Protein AF-A3UFQ0-F1 (afdb_monomer_lite)

Radius of gyration: 21.25 Å; chains: 1; bounding box: 75×52×20 Å

pLDDT: mean 75.67, std 18.8, range [41.31, 94.5]

Secondary structure (DSSP, 8-state):
-------------------------HHHH-SS-SSSB-HHHHHHH-TT--HHHHHHH-SS-SSSB-HHHHHHHHTTS----------

Sequence (87 aa):
MKRQVLISTIAAAAFAGAAFAEAPMFDTVDTDGDGVITLSEAQAVAPELTEDEFAAFDVNADGGLDQAEFEAWAATLPADEEHGEGH

Structure (mmCIF, N/CA/C/O backbone):
data_AF-A3UFQ0-F1
#
_entry.id   AF-A3UFQ0-F1
#
loop_
_atom_site.group_PDB
_atom_site.id
_atom_site.type_symbol
_atom_site.label_atom_id
_atom_site.label_alt_id
_atom_site.label_comp_id
_atom_site.label_asym_id
_atom_site.label_entity_id
_atom_site.label_seq_id
_atom_site.pdbx_PDB_ins_code
_atom_site.Cartn_x
_atom_site.Cartn_y
_atom_site.Cartn_z
_atom_site.occupancy
_atom_site.B_iso_or_equiv
_atom_site.auth_seq_id
_atom_site.auth_comp_id
_atom_site.auth_asym_id
_atom_site.auth_atom_id
_atom_site.pdbx_PDB_model_num
ATOM 1 N N . MET A 1 1 ? -48.279 -41.549 -10.534 1.00 47.94 1 MET A N 1
ATOM 2 C CA . MET A 1 1 ? -47.255 -42.597 -10.312 1.00 47.94 1 MET A CA 1
ATOM 3 C C . MET A 1 1 ? -46.391 -42.774 -11.556 1.00 47.94 1 MET A C 1
ATOM 5 O O . MET A 1 1 ? -46.848 -43.427 -12.485 1.00 47.94 1 MET A O 1
ATOM 9 N N . LYS A 1 2 ? -45.180 -42.203 -11.586 1.00 41.31 2 LYS A N 1
ATOM 10 C CA . LYS A 1 2 ? -44.033 -42.694 -12.372 1.00 41.31 2 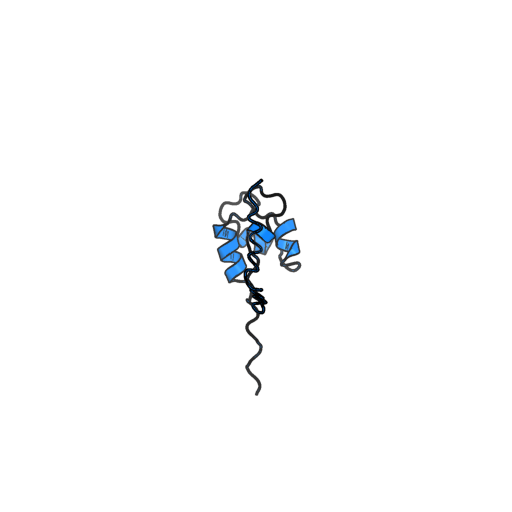LYS A CA 1
ATOM 11 C C . LYS A 1 2 ? -42.748 -42.216 -11.689 1.00 41.31 2 LYS A C 1
ATOM 13 O O . LYS A 1 2 ? -42.568 -41.026 -11.470 1.00 41.31 2 LYS A O 1
ATOM 18 N N . ARG A 1 3 ? -41.947 -43.192 -11.266 1.00 49.31 3 ARG A N 1
ATOM 19 C CA . ARG A 1 3 ? -40.682 -43.079 -10.535 1.00 49.31 3 ARG A CA 1
ATOM 20 C C . ARG A 1 3 ? -39.577 -42.741 -11.527 1.00 49.31 3 ARG A C 1
ATOM 22 O O . ARG A 1 3 ? -39.478 -43.456 -12.516 1.00 49.31 3 ARG A O 1
ATOM 29 N N . GLN A 1 4 ? -38.740 -41.755 -11.233 1.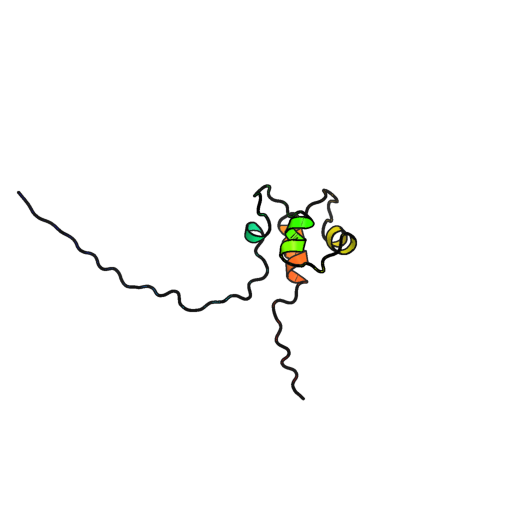00 44.59 4 GLN A N 1
ATOM 30 C CA . GLN A 1 4 ? -37.377 -41.676 -11.763 1.00 44.59 4 GLN A CA 1
ATOM 31 C C . GLN A 1 4 ? -36.516 -40.995 -10.691 1.00 44.59 4 GLN A C 1
ATOM 33 O O . GLN A 1 4 ? -36.571 -39.783 -10.511 1.00 44.59 4 GLN A O 1
ATOM 38 N N . VAL A 1 5 ? -35.799 -41.808 -9.917 1.00 52.84 5 VAL A N 1
ATOM 39 C CA . VAL A 1 5 ? -34.707 -41.369 -9.043 1.00 52.84 5 VAL A CA 1
ATOM 40 C C . VAL A 1 5 ? -33.447 -41.511 -9.886 1.00 52.84 5 VAL A C 1
ATOM 42 O O . VAL A 1 5 ? -33.074 -42.633 -10.218 1.00 52.84 5 VAL A O 1
ATOM 45 N N . LEU A 1 6 ? -32.824 -40.394 -10.259 1.00 52.28 6 LEU A N 1
ATOM 46 C CA . LEU A 1 6 ? -31.486 -40.389 -10.846 1.00 52.28 6 LEU A CA 1
ATOM 47 C C . LEU A 1 6 ? -30.499 -39.982 -9.751 1.00 52.28 6 LEU A C 1
ATOM 49 O O . LEU A 1 6 ? -30.322 -38.807 -9.445 1.00 52.28 6 LEU A O 1
ATOM 53 N N . ILE A 1 7 ? -29.892 -40.992 -9.133 1.00 59.97 7 ILE A N 1
ATOM 54 C CA . ILE A 1 7 ? -28.666 -40.847 -8.353 1.00 59.97 7 ILE A CA 1
ATOM 55 C C . ILE A 1 7 ? -27.546 -40.738 -9.385 1.00 59.97 7 ILE A C 1
ATOM 57 O O . ILE A 1 7 ? -27.168 -41.734 -9.995 1.00 59.97 7 ILE A O 1
ATOM 61 N N . SER A 1 8 ? -27.061 -39.521 -9.617 1.00 47.88 8 SER A N 1
ATOM 62 C CA . SER A 1 8 ? -25.854 -39.288 -10.404 1.00 47.88 8 SER A CA 1
ATOM 63 C C . SER A 1 8 ? -24.718 -38.995 -9.437 1.00 47.88 8 SER A C 1
ATOM 65 O O . SER A 1 8 ? -24.447 -37.849 -9.089 1.00 47.88 8 SER A O 1
ATOM 67 N N . THR A 1 9 ? -24.082 -40.060 -8.957 1.00 55.28 9 THR A N 1
ATOM 68 C CA . THR A 1 9 ? -22.744 -40.000 -8.368 1.00 55.28 9 THR A CA 1
ATOM 69 C C . THR A 1 9 ? -21.773 -39.563 -9.458 1.00 55.28 9 THR A C 1
ATOM 71 O O . THR A 1 9 ? -21.345 -40.383 -10.270 1.00 55.28 9 THR A O 1
ATOM 74 N N . ILE A 1 10 ? -21.446 -38.274 -9.501 1.00 65.50 10 ILE A N 1
ATOM 75 C CA . ILE A 1 10 ? -20.300 -37.791 -10.267 1.00 65.50 10 ILE A CA 1
ATOM 76 C C . ILE A 1 10 ? -19.128 -37.678 -9.300 1.00 65.50 10 ILE A C 1
ATOM 78 O O . ILE A 1 10 ? -19.164 -36.930 -8.329 1.00 65.50 10 ILE A O 1
ATOM 82 N N . ALA A 1 11 ? -18.165 -38.553 -9.580 1.00 57.84 11 ALA A N 1
ATOM 83 C CA . ALA A 1 11 ? -16.759 -38.570 -9.218 1.00 57.84 11 ALA A CA 1
ATOM 84 C C . ALA A 1 11 ? -16.244 -37.432 -8.323 1.00 57.84 11 ALA A C 1
ATOM 86 O O . ALA A 1 11 ? -16.294 -36.255 -8.673 1.00 57.84 11 ALA A O 1
ATOM 87 N N . ALA A 1 12 ? -15.611 -37.845 -7.225 1.00 54.25 12 ALA A N 1
ATOM 88 C CA . ALA A 1 12 ? -14.627 -37.056 -6.511 1.00 54.25 12 ALA A CA 1
ATOM 89 C C . ALA A 1 12 ? -13.535 -36.575 -7.483 1.00 54.25 12 ALA A C 1
ATOM 91 O O . ALA A 1 12 ? -12.673 -37.353 -7.890 1.00 54.25 12 ALA A O 1
ATOM 92 N N . ALA A 1 13 ? -13.561 -35.292 -7.834 1.00 57.69 13 ALA A N 1
ATOM 93 C CA . ALA A 1 13 ? -12.366 -34.587 -8.258 1.00 57.69 13 ALA A CA 1
ATOM 94 C C . ALA A 1 13 ? -11.705 -34.059 -6.985 1.00 57.69 13 ALA A C 1
ATOM 96 O O . ALA A 1 13 ? -12.016 -32.976 -6.495 1.00 57.69 13 ALA A O 1
ATOM 97 N N . ALA A 1 14 ? -10.832 -34.881 -6.408 1.00 51.53 14 ALA A N 1
ATOM 98 C CA . ALA A 1 14 ? -9.811 -34.386 -5.508 1.00 51.53 14 ALA A CA 1
ATOM 99 C C . ALA A 1 14 ? -8.923 -33.429 -6.316 1.00 51.53 14 ALA A C 1
ATOM 101 O O . ALA A 1 14 ? -8.043 -33.877 -7.048 1.00 51.53 14 ALA A O 1
ATOM 102 N N . PHE A 1 15 ? -9.159 -32.122 -6.199 1.00 52.12 15 PHE A N 1
ATOM 103 C CA . PHE 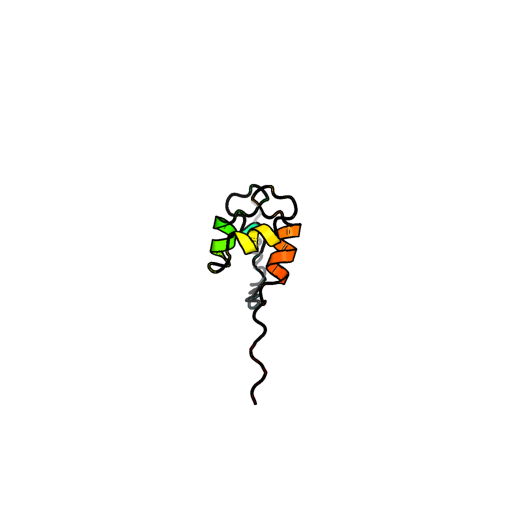A 1 15 ? -8.131 -31.128 -6.496 1.00 52.12 15 PHE A CA 1
ATOM 104 C C . PHE A 1 15 ? -7.114 -31.194 -5.351 1.00 52.12 15 PHE A C 1
ATOM 106 O O . PHE A 1 15 ? -7.133 -30.417 -4.403 1.00 52.12 15 PHE A O 1
ATOM 113 N N . ALA A 1 16 ? -6.295 -32.242 -5.386 1.00 53.34 16 ALA A N 1
ATOM 114 C CA . ALA A 1 16 ? -5.080 -32.327 -4.608 1.00 53.34 16 ALA A CA 1
ATOM 115 C C . ALA A 1 16 ? -3.974 -31.634 -5.405 1.00 53.34 16 ALA A C 1
ATOM 117 O O . ALA A 1 16 ? -3.703 -32.018 -6.540 1.00 53.34 16 ALA A O 1
ATOM 118 N N . GLY A 1 17 ? -3.315 -30.667 -4.771 1.00 48.34 17 GLY A N 1
ATOM 119 C CA . GLY A 1 17 ? -1.951 -30.295 -5.128 1.00 48.34 17 GLY A CA 1
ATOM 120 C C . GLY A 1 17 ? -1.820 -29.172 -6.144 1.00 48.34 17 GLY A C 1
ATOM 121 O O . GLY A 1 17 ? -1.344 -29.390 -7.250 1.00 48.34 17 GLY A O 1
ATOM 122 N N . ALA A 1 18 ? -2.115 -27.956 -5.706 1.00 43.34 18 ALA A N 1
ATOM 123 C CA . ALA A 1 18 ? -1.169 -26.873 -5.902 1.00 43.34 18 ALA A CA 1
AT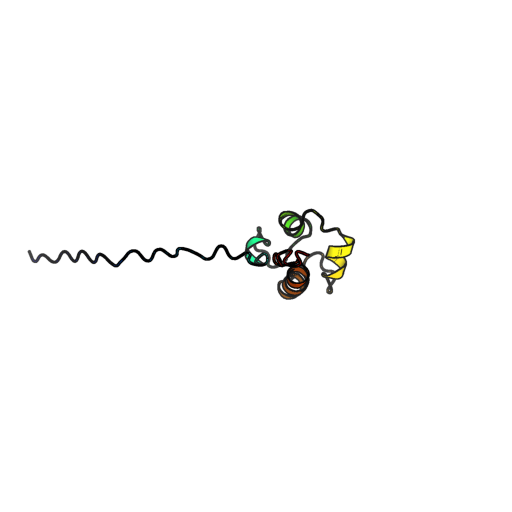OM 124 C C . ALA A 1 18 ? -1.268 -25.981 -4.664 1.00 43.34 18 ALA A C 1
ATOM 126 O O . ALA A 1 18 ? -2.154 -25.143 -4.551 1.00 43.34 18 ALA A O 1
ATOM 127 N N . ALA A 1 19 ? -0.396 -26.225 -3.685 1.00 47.31 19 ALA A N 1
ATOM 128 C CA . ALA A 1 19 ? 0.032 -25.137 -2.824 1.00 47.31 19 ALA A CA 1
ATOM 129 C C . ALA A 1 19 ? 0.862 -24.238 -3.740 1.00 47.31 19 ALA A C 1
ATOM 131 O O . ALA A 1 19 ? 2.072 -24.413 -3.852 1.00 47.31 19 ALA A O 1
ATOM 132 N N . PHE A 1 20 ? 0.186 -23.395 -4.520 1.00 45.09 20 PHE A N 1
ATOM 133 C CA . PHE A 1 20 ? 0.865 -22.291 -5.153 1.00 45.09 20 PHE A CA 1
ATOM 134 C C . PHE A 1 20 ? 1.418 -21.466 -3.993 1.00 45.09 20 PHE A C 1
ATOM 136 O O . PHE A 1 20 ? 0.664 -20.930 -3.181 1.00 45.09 20 PHE A O 1
ATOM 143 N N . ALA A 1 21 ? 2.743 -21.394 -3.900 1.00 53.69 21 ALA A N 1
ATOM 144 C CA . ALA A 1 21 ? 3.382 -20.161 -3.478 1.00 53.69 21 ALA A CA 1
ATOM 145 C C . ALA A 1 21 ? 3.013 -19.124 -4.554 1.00 53.69 21 ALA A C 1
ATOM 147 O O . ALA A 1 21 ? 3.759 -18.867 -5.493 1.00 53.69 21 ALA A O 1
ATOM 148 N N . GLU A 1 22 ? 1.754 -18.698 -4.529 1.00 52.88 22 GLU A N 1
ATOM 149 C CA . GLU A 1 22 ? 1.208 -17.699 -5.426 1.00 52.88 22 GLU A CA 1
ATOM 150 C C . GLU A 1 22 ? 1.685 -16.374 -4.855 1.00 52.88 22 GLU A C 1
ATOM 152 O O . GLU A 1 22 ? 1.554 -16.131 -3.651 1.00 52.88 22 GLU A O 1
ATOM 157 N N . ALA A 1 23 ? 2.270 -15.533 -5.707 1.00 62.91 23 ALA A N 1
ATOM 158 C CA . ALA A 1 23 ? 2.409 -14.127 -5.378 1.00 62.91 23 ALA A CA 1
ATOM 159 C C . ALA A 1 23 ? 1.064 -13.640 -4.807 1.00 62.91 23 ALA A C 1
ATOM 161 O O . ALA A 1 23 ? 0.016 -14.111 -5.274 1.00 62.91 23 ALA A O 1
ATOM 162 N N . PRO A 1 24 ? 1.073 -12.771 -3.783 1.00 74.19 24 PRO A N 1
ATOM 163 C CA . PRO A 1 24 ? -0.165 -12.313 -3.172 1.00 74.19 24 PRO A CA 1
ATOM 164 C C . PRO A 1 24 ? -1.111 -11.839 -4.274 1.00 74.19 24 PRO A C 1
ATOM 166 O O . PRO A 1 24 ? -0.716 -11.081 -5.156 1.00 74.19 24 PRO A O 1
ATOM 169 N N . MET A 1 25 ? -2.334 -12.362 -4.291 1.00 83.19 25 MET A N 1
ATOM 170 C CA . MET A 1 25 ? -3.317 -11.961 -5.291 1.00 83.19 25 MET A CA 1
ATOM 171 C C . MET A 1 25 ? -3.918 -10.630 -4.866 1.00 83.19 25 MET A C 1
ATOM 173 O O . MET A 1 25 ? -4.268 -10.483 -3.698 1.00 83.19 25 MET A O 1
ATOM 177 N N . PHE A 1 26 ? -4.103 -9.703 -5.803 1.00 87.81 26 PHE A N 1
ATOM 178 C CA . PHE A 1 26 ? -4.698 -8.392 -5.527 1.00 87.81 26 PHE A CA 1
ATOM 179 C C . PHE A 1 26 ? -5.992 -8.508 -4.699 1.00 87.81 26 PHE A C 1
ATOM 181 O O . PHE A 1 26 ? -6.048 -8.007 -3.584 1.00 87.81 26 PHE A O 1
ATOM 188 N N . ASP A 1 27 ? -6.952 -9.319 -5.161 1.00 87.56 27 ASP A N 1
ATOM 189 C CA . ASP A 1 27 ? -8.223 -9.620 -4.471 1.00 87.56 27 ASP A CA 1
ATOM 190 C C . ASP A 1 27 ? -8.077 -10.219 -3.057 1.00 87.56 27 ASP A C 1
ATOM 192 O O . ASP A 1 27 ? -9.037 -10.264 -2.295 1.00 87.56 27 ASP A O 1
ATOM 196 N N . THR A 1 28 ? -6.912 -10.774 -2.712 1.00 86.56 28 THR A N 1
ATOM 197 C CA . THR A 1 28 ? -6.666 -11.325 -1.366 1.00 86.56 28 THR A CA 1
ATOM 198 C C . THR A 1 28 ? -6.085 -10.298 -0.407 1.00 86.56 28 THR A C 1
ATOM 200 O O . THR A 1 28 ? -6.173 -10.492 0.806 1.00 86.56 28 THR A O 1
ATOM 203 N N . VAL A 1 29 ? -5.483 -9.241 -0.949 1.00 89.75 29 VAL A N 1
ATOM 204 C CA . VAL A 1 29 ? -4.860 -8.156 -0.191 1.00 89.75 29 VAL A CA 1
ATOM 205 C C . VAL A 1 29 ? -5.817 -6.979 -0.057 1.00 89.75 29 VAL A C 1
ATOM 207 O O . VAL A 1 29 ? -5.912 -6.441 1.038 1.00 89.75 29 VAL A O 1
ATOM 210 N N . ASP A 1 30 ? -6.556 -6.647 -1.119 1.00 92.44 30 ASP A N 1
ATOM 211 C CA . ASP A 1 30 ? -7.684 -5.709 -1.108 1.00 92.44 30 ASP A CA 1
ATOM 212 C C . ASP A 1 30 ? -8.860 -6.346 -0.350 1.00 92.44 30 ASP A C 1
ATOM 214 O O . ASP A 1 30 ? -9.695 -7.075 -0.894 1.00 92.44 30 ASP A O 1
ATOM 218 N N . THR A 1 31 ? -8.862 -6.160 0.967 1.00 89.69 31 THR A N 1
ATOM 219 C CA . THR A 1 31 ? -9.818 -6.809 1.870 1.00 89.69 31 THR A CA 1
ATOM 220 C C . THR A 1 31 ? -11.150 -6.084 1.937 1.00 89.69 31 THR A C 1
ATOM 222 O O . THR A 1 31 ? -12.165 -6.712 2.268 1.00 89.69 31 THR A O 1
ATOM 225 N N . ASP A 1 32 ? -11.160 -4.781 1.662 1.00 90.50 32 ASP A N 1
ATOM 226 C CA . ASP A 1 32 ? -12.381 -3.983 1.649 1.00 90.50 32 ASP A CA 1
ATOM 227 C C . ASP A 1 32 ? -13.027 -3.870 0.259 1.00 90.50 32 ASP A C 1
ATOM 229 O O . ASP A 1 32 ? -14.238 -3.624 0.172 1.00 90.50 32 ASP A O 1
ATOM 233 N N . GLY A 1 33 ? -12.294 -4.238 -0.793 1.00 91.19 33 GLY A N 1
ATOM 234 C CA . GLY A 1 33 ? -12.787 -4.396 -2.155 1.00 91.19 33 GLY A CA 1
ATOM 235 C C . GLY A 1 33 ? -13.033 -3.063 -2.851 1.00 91.19 33 GLY A C 1
ATOM 236 O O . GLY A 1 33 ? -13.961 -2.972 -3.666 1.00 91.19 33 GLY A O 1
ATOM 237 N N . ASP A 1 34 ? -12.284 -2.019 -2.495 1.00 92.00 34 ASP A N 1
ATOM 238 C CA . ASP A 1 34 ? -12.400 -0.698 -3.114 1.00 92.00 34 ASP A CA 1
ATOM 239 C C . ASP A 1 34 ? -11.584 -0.569 -4.408 1.00 92.00 34 ASP A C 1
ATOM 241 O O . ASP A 1 34 ? -11.790 0.383 -5.172 1.00 92.00 34 ASP A O 1
ATOM 245 N N . GLY A 1 35 ? -10.766 -1.578 -4.725 1.00 91.94 35 GLY A N 1
ATOM 246 C CA . GLY A 1 35 ? -9.970 -1.639 -5.941 1.00 91.94 35 GLY A CA 1
ATOM 247 C C . GLY A 1 35 ? -8.617 -0.946 -5.826 1.00 91.94 35 GLY A C 1
ATOM 248 O O . GLY A 1 35 ? -7.972 -0.759 -6.863 1.00 91.94 35 GLY A O 1
ATOM 249 N N . VAL A 1 36 ? -8.173 -0.601 -4.615 1.00 94.12 36 VAL A N 1
ATOM 250 C CA . VAL A 1 36 ? -6.801 -0.173 -4.322 1.00 94.12 36 VAL A CA 1
ATOM 251 C C . VAL A 1 36 ? -6.272 -0.907 -3.093 1.00 94.12 36 VAL A C 1
ATOM 253 O O . VAL A 1 36 ? -7.018 -1.315 -2.220 1.00 94.12 36 VAL A O 1
ATOM 256 N N . ILE A 1 37 ? -4.958 -1.094 -3.010 1.00 93.81 37 ILE A N 1
ATOM 257 C CA . ILE A 1 37 ? -4.328 -1.681 -1.826 1.00 93.81 37 ILE A CA 1
ATOM 258 C C . ILE A 1 37 ? -3.689 -0.576 -1.015 1.00 93.81 37 ILE A C 1
ATOM 260 O O . ILE A 1 37 ? -2.739 0.075 -1.452 1.00 93.81 37 ILE A O 1
ATOM 264 N N . THR A 1 38 ? -4.185 -0.386 0.200 1.00 94.50 38 THR A N 1
ATOM 265 C CA . THR A 1 38 ? -3.593 0.566 1.136 1.00 94.50 38 THR A CA 1
ATOM 266 C C . THR A 1 38 ? -2.308 0.013 1.749 1.00 94.50 38 THR A C 1
ATOM 268 O O . THR A 1 38 ? -2.080 -1.197 1.807 1.00 94.50 38 THR A O 1
ATOM 271 N N . LEU A 1 39 ? -1.467 0.889 2.307 1.00 91.81 39 LEU A N 1
ATOM 272 C CA . LEU A 1 39 ? -0.262 0.463 3.031 1.00 91.81 39 LEU A CA 1
ATOM 273 C C . LEU A 1 39 ? -0.568 -0.569 4.129 1.00 91.81 39 LEU A C 1
ATOM 275 O O . LEU A 1 39 ? 0.197 -1.509 4.322 1.00 91.81 39 LEU A O 1
ATOM 279 N N . SER A 1 40 ? -1.680 -0.401 4.852 1.00 92.50 40 SER A N 1
ATOM 280 C CA . SER A 1 40 ? -2.062 -1.320 5.935 1.00 92.50 40 SER A CA 1
ATOM 281 C C . SER A 1 40 ? -2.389 -2.720 5.414 1.00 92.50 40 SER A C 1
ATOM 283 O O . SER A 1 40 ? -2.069 -3.711 6.068 1.00 92.50 40 SER A O 1
ATOM 285 N N . GLU A 1 41 ? -2.994 -2.804 4.234 1.00 92.56 41 GLU A N 1
ATOM 286 C CA . GLU A 1 41 ? -3.299 -4.065 3.562 1.00 92.56 41 GLU A CA 1
ATOM 287 C C . GLU A 1 41 ? -2.047 -4.694 2.958 1.00 92.56 41 GLU A C 1
ATOM 289 O O . GLU A 1 41 ? -1.783 -5.877 3.173 1.00 92.56 41 GLU A O 1
ATOM 294 N N . ALA A 1 42 ? -1.197 -3.896 2.312 1.00 90.25 42 ALA A N 1
ATOM 295 C CA . ALA A 1 42 ? 0.096 -4.359 1.821 1.00 90.25 42 ALA A CA 1
ATOM 296 C C . ALA A 1 42 ? 0.974 -4.909 2.963 1.00 90.25 42 ALA A C 1
ATOM 298 O O . ALA A 1 42 ? 1.592 -5.966 2.822 1.00 90.25 42 ALA A O 1
ATOM 299 N N . GLN A 1 43 ? 0.962 -4.262 4.134 1.00 91.00 43 GLN A N 1
ATOM 300 C CA . GLN A 1 43 ? 1.669 -4.715 5.338 1.00 91.00 43 GLN A CA 1
ATOM 301 C C . GLN A 1 43 ? 1.111 -6.010 5.942 1.00 91.00 43 GLN A C 1
ATOM 303 O O . GLN A 1 43 ? 1.825 -6.692 6.682 1.00 91.00 43 GLN A O 1
ATOM 308 N N . ALA A 1 44 ? -0.131 -6.389 5.626 1.00 88.69 44 ALA A N 1
ATOM 309 C CA . ALA A 1 44 ? -0.677 -7.683 6.031 1.00 88.69 44 ALA A CA 1
ATOM 310 C C . ALA A 1 44 ? 0.039 -8.849 5.329 1.00 88.69 44 ALA A C 1
ATOM 312 O O . ALA A 1 44 ? 0.136 -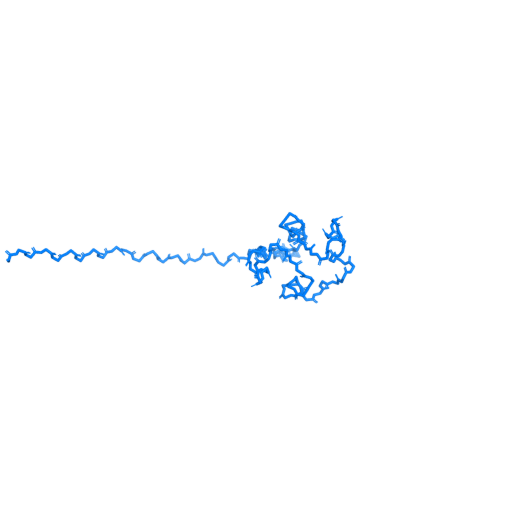9.941 5.891 1.00 88.69 44 ALA A O 1
ATOM 313 N N . VAL A 1 45 ? 0.569 -8.604 4.128 1.00 85.31 45 VAL A N 1
ATOM 314 C CA . VAL A 1 45 ? 1.352 -9.573 3.352 1.00 85.31 45 VAL A CA 1
ATOM 315 C C . VAL A 1 45 ? 2.849 -9.381 3.563 1.00 85.31 45 VAL A C 1
ATOM 317 O O . VAL A 1 45 ? 3.577 -10.350 3.776 1.00 85.31 45 VAL A O 1
ATOM 320 N N . ALA A 1 46 ? 3.307 -8.134 3.516 1.00 86.81 46 ALA A N 1
ATOM 321 C CA . ALA A 1 46 ? 4.704 -7.753 3.630 1.00 86.81 46 ALA A CA 1
ATOM 322 C C . ALA A 1 46 ? 4.886 -6.827 4.842 1.00 86.81 46 ALA A C 1
ATOM 324 O O . ALA A 1 46 ? 4.937 -5.609 4.690 1.00 86.81 46 ALA A O 1
ATOM 325 N N . PRO A 1 47 ? 5.006 -7.372 6.063 1.00 87.44 47 PRO A N 1
ATOM 326 C CA . PRO A 1 47 ? 5.116 -6.565 7.281 1.00 87.44 47 PRO A CA 1
ATOM 327 C C . PRO A 1 47 ? 6.388 -5.704 7.341 1.00 87.44 47 PRO A C 1
ATOM 329 O O . PRO A 1 47 ? 6.480 -4.803 8.170 1.00 87.44 47 PRO A O 1
ATOM 332 N N . GLU A 1 48 ? 7.372 -5.989 6.486 1.00 88.12 48 GLU A N 1
ATOM 333 C CA . GLU A 1 48 ? 8.598 -5.199 6.338 1.00 88.12 48 GLU A CA 1
ATOM 334 C C . GLU A 1 48 ? 8.431 -4.010 5.380 1.00 88.12 48 GLU A C 1
ATOM 336 O O . GLU A 1 48 ? 9.309 -3.153 5.343 1.00 88.12 48 GLU A O 1
ATOM 341 N N . LEU A 1 49 ? 7.309 -3.928 4.650 1.00 89.00 49 LEU A N 1
ATOM 342 C CA . LEU A 1 49 ? 7.042 -2.854 3.701 1.00 89.00 49 LEU A CA 1
ATOM 343 C C . LEU A 1 49 ? 6.929 -1.509 4.421 1.00 89.00 49 LEU A C 1
ATOM 345 O O . LEU A 1 49 ? 6.050 -1.287 5.265 1.00 89.00 49 LEU A O 1
ATOM 349 N N . THR A 1 50 ? 7.818 -0.597 4.050 1.00 92.31 50 THR A N 1
ATOM 350 C CA . THR A 1 50 ? 7.821 0.777 4.554 1.00 92.31 50 THR A CA 1
ATOM 351 C C . THR A 1 50 ? 6.970 1.712 3.692 1.00 92.31 50 THR A C 1
ATOM 353 O O . THR A 1 50 ? 6.689 1.426 2.532 1.00 92.31 50 THR A O 1
ATOM 356 N N . GLU A 1 51 ? 6.582 2.864 4.250 1.00 90.62 51 GLU A N 1
ATOM 357 C CA . GLU A 1 51 ? 5.889 3.931 3.504 1.00 90.62 51 GLU A CA 1
ATOM 358 C C . GLU A 1 51 ? 6.691 4.404 2.283 1.00 90.62 51 GLU A C 1
ATOM 360 O O . GLU A 1 51 ? 6.110 4.634 1.230 1.00 90.62 51 GLU A O 1
ATOM 365 N N . ASP A 1 52 ? 8.016 4.524 2.411 1.00 91.19 52 ASP A N 1
ATOM 366 C CA . ASP A 1 52 ? 8.912 4.932 1.319 1.00 91.19 52 ASP A CA 1
ATOM 367 C C . ASP A 1 52 ? 8.938 3.895 0.187 1.00 91.19 52 ASP A C 1
ATOM 369 O O . ASP A 1 52 ? 8.912 4.256 -0.988 1.00 91.19 52 ASP A O 1
ATOM 373 N N . GLU A 1 53 ? 8.969 2.603 0.527 1.00 90.12 53 GLU A N 1
ATOM 374 C CA . GLU A 1 53 ? 8.905 1.530 -0.468 1.00 90.12 53 GLU A CA 1
ATOM 375 C C . GLU A 1 53 ? 7.534 1.468 -1.127 1.00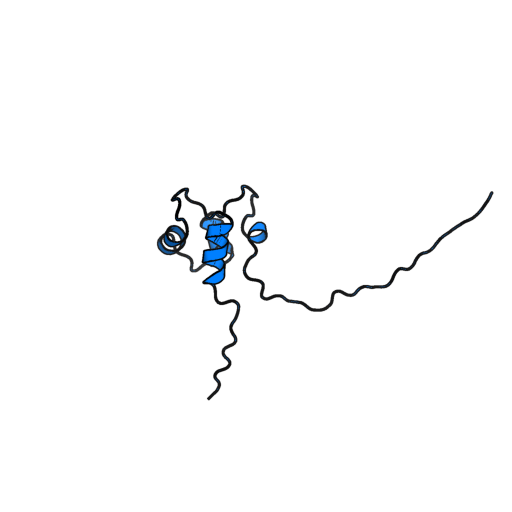 90.12 53 GLU A C 1
ATOM 377 O O . GLU A 1 53 ? 7.463 1.392 -2.345 1.00 90.12 53 GLU A O 1
ATOM 382 N N . PHE A 1 54 ? 6.452 1.566 -0.354 1.00 92.50 54 PHE A N 1
ATOM 383 C CA . PHE A 1 54 ? 5.093 1.632 -0.887 1.00 92.50 54 PHE A CA 1
ATOM 384 C C . PHE A 1 54 ? 4.924 2.815 -1.851 1.00 92.50 54 PHE A C 1
ATOM 386 O O . PHE A 1 54 ? 4.481 2.637 -2.983 1.00 92.50 54 PHE A O 1
ATOM 393 N N . ALA A 1 55 ? 5.378 4.006 -1.451 1.00 91.88 55 ALA A N 1
ATOM 394 C CA . ALA A 1 55 ? 5.349 5.209 -2.280 1.00 91.88 55 ALA A CA 1
ATOM 395 C C . ALA A 1 55 ? 6.242 5.115 -3.530 1.00 91.88 55 ALA A C 1
ATOM 397 O O . ALA A 1 55 ? 6.077 5.896 -4.464 1.00 91.88 55 ALA A O 1
ATOM 398 N N . ALA A 1 56 ? 7.198 4.180 -3.574 1.00 92.31 56 ALA A N 1
ATOM 399 C CA . ALA A 1 56 ? 7.976 3.915 -4.781 1.00 92.31 56 ALA A CA 1
ATOM 400 C C . ALA A 1 56 ? 7.167 3.160 -5.852 1.00 92.31 56 ALA A C 1
ATOM 402 O O . ALA A 1 56 ? 7.528 3.229 -7.031 1.00 92.31 56 ALA A O 1
ATOM 403 N N . PHE A 1 57 ? 6.102 2.455 -5.454 1.00 91.31 57 PHE A N 1
ATOM 404 C CA . PHE A 1 57 ? 5.194 1.736 -6.353 1.00 91.31 57 PHE A CA 1
ATOM 405 C C . PHE A 1 57 ? 3.890 2.497 -6.626 1.00 91.31 57 PHE A C 1
ATOM 407 O O . PHE A 1 57 ? 3.331 2.304 -7.700 1.00 91.31 57 PHE A O 1
ATOM 414 N N . ASP A 1 58 ? 3.460 3.383 -5.721 1.00 93.56 58 ASP A N 1
ATOM 415 C CA . ASP A 1 58 ? 2.362 4.340 -5.932 1.00 93.56 58 ASP A CA 1
ATOM 416 C C . ASP A 1 58 ? 2.832 5.472 -6.872 1.00 93.56 58 ASP A C 1
ATOM 418 O O . ASP A 1 58 ? 3.295 6.542 -6.460 1.00 93.56 58 ASP A O 1
ATOM 422 N N . VAL A 1 59 ? 2.795 5.202 -8.178 1.00 92.75 59 VAL A N 1
ATOM 423 C CA . VAL A 1 59 ? 3.277 6.105 -9.236 1.00 92.75 59 VAL A CA 1
ATOM 424 C C . VAL A 1 59 ? 2.353 7.307 -9.379 1.00 92.75 59 VAL A C 1
ATOM 426 O O . VAL A 1 59 ? 2.797 8.402 -9.752 1.00 92.75 59 VAL A O 1
ATOM 429 N N . ASN A 1 60 ? 1.063 7.098 -9.141 1.00 91.62 60 ASN A N 1
ATOM 430 C CA . ASN A 1 60 ? 0.041 8.119 -9.306 1.00 91.62 60 ASN A CA 1
ATOM 431 C C . ASN A 1 60 ? -0.106 9.027 -8.052 1.00 91.62 60 ASN A C 1
ATOM 433 O O . ASN A 1 60 ? -0.650 10.132 -8.172 1.00 91.62 60 ASN A O 1
ATOM 437 N N . ALA A 1 61 ? 0.473 8.615 -6.916 1.00 91.56 61 ALA A N 1
ATOM 438 C CA . ALA A 1 61 ? 0.455 9.267 -5.608 1.00 91.56 61 ALA A CA 1
ATOM 439 C C . ALA A 1 61 ? -0.958 9.470 -5.030 1.00 91.56 61 ALA A C 1
ATOM 441 O O . ALA A 1 61 ? -1.239 10.514 -4.421 1.00 91.56 61 ALA A O 1
ATOM 442 N N . ASP A 1 62 ? -1.860 8.510 -5.245 1.00 92.44 62 ASP A N 1
ATOM 443 C CA . ASP A 1 62 ? -3.228 8.532 -4.718 1.00 92.44 62 ASP A CA 1
ATOM 444 C C . ASP A 1 62 ? -3.336 7.994 -3.283 1.00 92.44 62 ASP A C 1
ATOM 446 O O . ASP A 1 62 ? -4.322 8.284 -2.595 1.00 92.44 62 ASP A O 1
ATOM 450 N N . GLY A 1 63 ? -2.277 7.349 -2.779 1.00 89.88 63 GLY A N 1
ATOM 451 C CA . GLY A 1 63 ? -2.216 6.764 -1.439 1.00 89.88 63 GLY A CA 1
ATOM 452 C C . GLY A 1 63 ? -2.586 5.279 -1.389 1.00 89.88 63 GLY A C 1
ATOM 453 O O . GLY A 1 63 ? -2.671 4.723 -0.289 1.00 89.88 63 GLY A O 1
ATOM 454 N N . GLY A 1 64 ? -2.785 4.653 -2.549 1.00 93.44 64 GLY A N 1
ATOM 455 C CA . GLY A 1 64 ? -3.061 3.236 -2.754 1.00 93.44 64 GLY A CA 1
ATOM 456 C C . GLY A 1 64 ? -2.195 2.658 -3.877 1.00 93.44 64 GLY A C 1
ATOM 457 O O . GLY A 1 64 ? -1.622 3.399 -4.665 1.00 93.44 64 GLY A O 1
ATOM 458 N N . LEU A 1 65 ? -2.093 1.329 -3.946 1.00 93.62 65 LEU A N 1
ATOM 459 C CA . LEU A 1 65 ? -1.615 0.643 -5.148 1.00 93.62 65 LEU A CA 1
ATOM 460 C C . LEU A 1 65 ? -2.819 0.139 -5.927 1.00 93.62 65 LEU A C 1
ATOM 462 O O . LEU A 1 65 ? -3.561 -0.715 -5.433 1.00 93.62 65 LEU A O 1
ATOM 466 N N . ASP A 1 66 ? -2.995 0.621 -7.150 1.00 94.12 66 ASP A N 1
ATOM 467 C CA . ASP A 1 66 ? -3.935 -0.002 -8.073 1.00 94.12 66 ASP A CA 1
ATOM 468 C C . ASP A 1 66 ? -3.436 -1.388 -8.522 1.00 94.12 66 ASP A C 1
ATOM 470 O O . ASP A 1 66 ? -2.313 -1.808 -8.231 1.00 94.12 66 ASP A O 1
ATOM 474 N N . GLN A 1 67 ? -4.279 -2.138 -9.234 1.00 91.25 67 GLN A N 1
ATOM 475 C CA . GLN A 1 67 ? -3.942 -3.495 -9.672 1.00 91.25 67 GLN A CA 1
ATOM 476 C C . GLN A 1 67 ? -2.603 -3.574 -10.423 1.00 91.25 67 GLN A C 1
ATOM 478 O O . GLN A 1 67 ? -1.825 -4.495 -10.174 1.00 91.25 67 GLN A O 1
ATOM 483 N N . ALA A 1 68 ? -2.306 -2.616 -11.304 1.00 91.75 68 ALA A N 1
ATOM 484 C CA . ALA A 1 68 ? -1.082 -2.640 -12.099 1.00 91.75 68 ALA A CA 1
ATOM 485 C C . ALA A 1 68 ? 0.153 -2.288 -11.254 1.00 91.75 68 ALA A C 1
ATOM 487 O O . ALA A 1 68 ? 1.222 -2.879 -11.435 1.00 91.75 68 ALA A O 1
ATOM 488 N N . GLU A 1 69 ? 0.013 -1.346 -10.324 1.00 93.19 69 GLU A N 1
ATOM 489 C CA . GLU A 1 69 ? 1.067 -0.959 -9.379 1.00 93.19 69 GLU A CA 1
ATOM 490 C C . GLU A 1 69 ? 1.373 -2.089 -8.390 1.00 93.19 69 GLU A C 1
ATOM 492 O O . GLU A 1 69 ? 2.537 -2.431 -8.157 1.00 93.19 69 GLU A O 1
ATOM 497 N N . PHE A 1 70 ? 0.332 -2.748 -7.883 1.00 91.31 70 PHE A N 1
ATOM 498 C CA . PHE A 1 70 ? 0.460 -3.929 -7.042 1.00 91.31 70 PHE A CA 1
ATOM 499 C C . PHE A 1 70 ? 1.115 -5.095 -7.786 1.00 91.31 70 PHE A C 1
ATOM 501 O O . PHE A 1 70 ? 1.974 -5.756 -7.216 1.00 91.31 70 PHE A O 1
ATOM 508 N N . GLU A 1 71 ? 0.766 -5.356 -9.049 1.00 89.31 71 GLU A N 1
ATOM 509 C CA . GLU A 1 71 ? 1.426 -6.401 -9.846 1.00 89.31 71 GLU A CA 1
ATOM 510 C C . GLU A 1 71 ? 2.930 -6.131 -10.000 1.00 89.31 71 GLU A C 1
ATOM 512 O O . GLU A 1 71 ? 3.743 -7.053 -9.895 1.00 89.31 71 GLU A O 1
ATOM 517 N N . ALA A 1 72 ? 3.317 -4.867 -10.204 1.00 89.50 72 ALA A N 1
ATOM 518 C CA . ALA A 1 72 ? 4.720 -4.472 -10.262 1.00 89.50 72 ALA A CA 1
ATOM 519 C C . ALA A 1 72 ? 5.425 -4.692 -8.917 1.00 89.50 72 ALA A C 1
ATOM 521 O O . ALA A 1 72 ? 6.536 -5.221 -8.896 1.00 89.50 72 ALA A O 1
ATOM 522 N N . TRP A 1 73 ? 4.773 -4.343 -7.807 1.00 88.25 73 TRP A N 1
ATOM 523 C CA . TRP A 1 73 ? 5.281 -4.590 -6.460 1.00 88.25 73 TRP A CA 1
ATOM 524 C C . TRP A 1 73 ? 5.396 -6.087 -6.144 1.00 88.25 73 TRP A C 1
ATOM 526 O O . TRP A 1 73 ? 6.462 -6.555 -5.743 1.00 88.25 73 TRP A O 1
ATOM 536 N N . ALA A 1 74 ? 4.348 -6.867 -6.397 1.00 85.44 74 ALA A N 1
ATOM 537 C CA . ALA A 1 74 ? 4.300 -8.305 -6.154 1.00 85.44 74 ALA A CA 1
ATOM 538 C C . ALA A 1 74 ? 5.349 -9.064 -6.979 1.00 85.44 74 ALA A C 1
ATOM 540 O O . ALA A 1 74 ? 5.902 -10.050 -6.502 1.00 85.44 74 ALA A O 1
ATOM 541 N N . ALA A 1 75 ? 5.691 -8.576 -8.175 1.00 85.06 75 ALA A N 1
ATOM 542 C CA . ALA A 1 75 ? 6.787 -9.117 -8.978 1.00 85.06 75 ALA A CA 1
ATOM 543 C C . ALA A 1 75 ? 8.182 -8.866 -8.370 1.00 85.06 75 ALA A C 1
ATOM 545 O O . ALA A 1 75 ? 9.133 -9.559 -8.733 1.00 85.06 75 ALA A O 1
ATOM 546 N N . THR A 1 76 ? 8.328 -7.887 -7.467 1.00 82.69 76 THR A N 1
ATOM 547 C CA . THR A 1 76 ? 9.575 -7.670 -6.710 1.00 82.69 76 THR A CA 1
ATOM 548 C C . THR A 1 76 ? 9.686 -8.560 -5.480 1.00 82.69 76 THR A C 1
ATOM 550 O O . THR A 1 76 ? 10.797 -8.781 -4.993 1.00 82.69 76 THR A O 1
ATOM 553 N N . LEU A 1 77 ? 8.562 -9.096 -4.992 1.00 75.75 77 LEU A N 1
ATOM 554 C CA . LEU A 1 77 ? 8.579 -10.060 -3.906 1.00 75.75 77 LEU A CA 1
ATOM 555 C C . LEU A 1 77 ? 9.146 -11.377 -4.447 1.00 75.75 77 LEU A C 1
ATOM 557 O O . LEU A 1 77 ? 8.639 -11.908 -5.439 1.00 75.75 77 LEU A O 1
ATOM 561 N N . PRO A 1 78 ? 10.201 -11.925 -3.825 1.00 67.00 78 PRO A N 1
ATOM 562 C CA . PRO A 1 78 ? 10.720 -13.214 -4.237 1.00 67.00 78 PRO A CA 1
ATOM 563 C C . PRO A 1 78 ? 9.624 -14.257 -4.010 1.00 67.00 78 PRO A C 1
ATOM 565 O O . PRO A 1 78 ? 9.221 -14.518 -2.876 1.00 67.00 78 PRO A O 1
ATOM 568 N N . ALA A 1 79 ? 9.131 -14.848 -5.096 1.00 60.12 79 ALA A N 1
ATOM 569 C CA . ALA A 1 79 ? 8.189 -15.957 -5.068 1.00 60.12 79 ALA A CA 1
ATOM 570 C C . ALA A 1 79 ? 8.921 -17.235 -4.634 1.00 60.12 79 ALA A C 1
ATOM 572 O O . ALA A 1 79 ? 9.094 -18.125 -5.451 1.00 60.12 79 ALA A O 1
ATOM 573 N N . ASP A 1 80 ? 9.438 -17.278 -3.401 1.00 58.53 80 ASP A N 1
ATOM 574 C CA . ASP A 1 80 ? 10.215 -18.399 -2.850 1.00 58.53 80 ASP A CA 1
ATOM 575 C C . ASP A 1 80 ? 11.138 -19.042 -3.910 1.00 58.53 80 ASP A C 1
ATOM 577 O O . ASP A 1 80 ? 10.973 -20.200 -4.293 1.00 58.53 80 ASP A O 1
ATOM 581 N N . GLU A 1 81 ? 12.096 -18.274 -4.452 1.00 51.62 81 GLU A N 1
ATOM 582 C CA . GLU A 1 81 ? 13.234 -18.912 -5.112 1.00 51.62 81 GLU A CA 1
ATOM 583 C C . GLU A 1 81 ? 14.054 -19.587 -4.016 1.00 51.62 81 GLU A C 1
ATOM 585 O O . GLU A 1 81 ? 14.853 -18.968 -3.307 1.00 51.62 81 GLU A O 1
ATOM 590 N N . GLU A 1 82 ? 13.764 -20.875 -3.853 1.00 51.22 82 GLU A N 1
ATOM 591 C CA . GLU A 1 82 ? 14.544 -21.847 -3.119 1.00 51.22 82 GLU A CA 1
ATOM 592 C C . GLU A 1 82 ? 16.038 -21.529 -3.237 1.00 51.22 82 GLU A C 1
ATOM 594 O O . GLU A 1 82 ? 16.622 -21.435 -4.317 1.00 51.22 82 GLU A O 1
ATOM 599 N N . HIS A 1 83 ? 16.648 -21.418 -2.067 1.00 51.56 83 HIS A N 1
ATOM 600 C CA . HIS A 1 83 ? 18.070 -21.466 -1.796 1.00 51.56 83 HIS A CA 1
ATOM 601 C C . HIS A 1 83 ? 18.680 -22.785 -2.327 1.00 51.56 83 HIS A C 1
ATOM 603 O O . HIS A 1 83 ? 19.032 -23.681 -1.563 1.00 51.56 83 HIS A O 1
ATOM 609 N N . GLY A 1 84 ? 18.785 -22.915 -3.648 1.00 47.62 84 GLY A N 1
ATOM 610 C CA . GLY A 1 84 ? 19.306 -24.070 -4.374 1.00 47.62 84 GLY A CA 1
ATOM 611 C C . GLY A 1 84 ? 20.758 -23.905 -4.824 1.00 47.62 84 GLY A C 1
ATOM 612 O O . GLY A 1 84 ? 21.145 -24.468 -5.840 1.00 47.62 84 GLY A O 1
ATOM 613 N N . GLU A 1 85 ? 21.578 -23.143 -4.099 1.00 49.41 85 GLU A N 1
ATOM 614 C CA . GLU A 1 85 ? 23.033 -23.104 -4.304 1.00 49.41 85 GLU A CA 1
ATOM 615 C C . GLU A 1 85 ? 23.747 -23.665 -3.069 1.00 49.41 85 GLU A C 1
ATOM 617 O O . GLU A 1 85 ? 24.510 -23.006 -2.364 1.00 49.41 85 GLU A O 1
ATOM 622 N N . GLY A 1 86 ? 23.474 -24.942 -2.795 1.00 54.47 86 GLY A N 1
ATOM 623 C CA . GLY A 1 86 ? 24.358 -25.770 -1.989 1.00 54.47 86 GLY A CA 1
ATOM 624 C C . GLY A 1 86 ? 25.645 -26.071 -2.762 1.00 54.47 86 GLY A C 1
ATOM 625 O O . GLY A 1 86 ? 25.628 -26.909 -3.653 1.00 54.47 86 GLY A O 1
ATOM 626 N N . HIS A 1 87 ? 26.708 -25.348 -2.403 1.00 42.78 87 HIS A N 1
ATOM 627 C CA . HIS A 1 87 ? 28.102 -25.790 -2.203 1.00 42.78 87 HIS A CA 1
ATOM 628 C C . HIS A 1 87 ? 28.764 -26.791 -3.177 1.00 42.78 87 HIS A C 1
ATOM 630 O O . HIS A 1 87 ? 28.344 -27.967 -3.236 1.00 42.78 87 HIS A O 1
#

Foldseek 3Di:
DDDDDDPDPDDDPPPPDDPQLDQQQPPNLPPVPPQWHAPVSVCVVVVVDDPVNQVVLPPVPPRTHGNVSVVVVSVPPPSPPDPPPDD